Protein AF-A0A1Y1L7X4-F1 (afdb_monomer)

Mean predicted aligned error: 12.86 Å

InterPro domains:
  IPR023231 GSKIP domain superfamily [SSF103107] (29-100)
  IPR027523 CLU domain containing protein [PTHR12601] (20-103)

Radius of gyration: 31.12 Å; Cα contacts (8 Å, |Δi|>4): 116; chains: 1; bounding box: 80×59×63 Å

Sequence (108 aa):
VARQAQKISGAAQDASPLKDYDFQSVPSLNNLVPDFFEPGPKTVKSVALSSWNPPPCHLRQRGHLLYMVVTTNEGEQFQITSHVSGFFVNKSSNAKFDPYPRASPKGY

Foldseek 3Di:
DDDDDDDDDDDPPPPPVCPVPDPPDDDDCPVVDDPDDDPPDQFWPDKAFAPCPPPDPVVVVVFFHGWMWTATPVRDIFIWTQGPVGIATFPDDNVGDGRHHDDDPPDD

Secondary structure (DSSP, 8-state):
----------------TTTT--TTSPPPGGGTS-S--------EEEEEE-TTPSPPHHHHTTTEEEEEEEEETTS-EEEEEEETTEEEEBS--SS----SBPPPP---

Structure (mmCIF, N/CA/C/O backbone):
data_AF-A0A1Y1L7X4-F1
#
_entry.id   AF-A0A1Y1L7X4-F1
#
loop_
_atom_site.group_PDB
_atom_site.id
_atom_site.type_symbol
_atom_site.label_atom_id
_atom_site.label_alt_id
_atom_site.label_comp_id
_atom_site.label_asym_id
_atom_site.label_entity_id
_atom_site.label_seq_id
_atom_site.pdbx_PDB_ins_code
_atom_site.Cartn_x
_atom_site.Cartn_y
_atom_site.Cartn_z
_atom_site.occupancy
_atom_site.B_iso_or_equiv
_atom_site.auth_seq_id
_atom_site.auth_comp_id
_atom_site.auth_asym_id
_atom_site.auth_atom_id
_atom_site.pdbx_PDB_model_num
ATOM 1 N N . VAL A 1 1 ? -64.661 47.844 47.864 1.00 39.97 1 VAL A N 1
ATOM 2 C CA . VAL A 1 1 ? -65.612 46.907 47.218 1.00 39.97 1 VAL A CA 1
ATOM 3 C C . VAL A 1 1 ? -64.911 45.575 47.011 1.00 39.97 1 VAL A C 1
ATOM 5 O O . VAL A 1 1 ? -63.697 45.550 46.875 1.00 39.97 1 VAL A O 1
ATOM 8 N N . ALA A 1 2 ? -65.671 44.496 47.143 1.00 34.69 2 ALA A N 1
ATOM 9 C CA . ALA A 1 2 ? -65.248 43.121 47.346 1.00 34.69 2 ALA A CA 1
ATOM 10 C C . ALA A 1 2 ? -64.650 42.417 46.107 1.00 34.69 2 ALA A C 1
ATOM 12 O O . ALA A 1 2 ? -65.048 42.697 44.986 1.00 34.69 2 ALA A O 1
ATOM 13 N N . ARG A 1 3 ? -63.774 41.440 46.405 1.00 38.25 3 ARG A N 1
ATOM 14 C CA . ARG A 1 3 ? -63.575 40.107 45.790 1.00 38.25 3 ARG A CA 1
ATOM 15 C C . ARG A 1 3 ? -63.571 39.985 44.255 1.00 38.25 3 ARG A C 1
ATOM 17 O O . ARG A 1 3 ? -64.625 40.039 43.641 1.00 38.25 3 ARG A O 1
ATOM 24 N N . GLN A 1 4 ? -62.471 39.446 43.721 1.00 36.38 4 GLN A N 1
ATOM 25 C CA . GLN A 1 4 ? -62.500 38.072 43.198 1.00 36.38 4 GLN A CA 1
ATOM 26 C C . GLN A 1 4 ? -61.112 37.422 43.199 1.00 36.38 4 GLN A C 1
ATOM 28 O O . GLN A 1 4 ? -60.101 38.041 42.889 1.00 36.38 4 GLN A O 1
ATOM 33 N N . ALA A 1 5 ? -61.105 36.161 43.623 1.00 46.94 5 ALA A N 1
ATOM 34 C CA . ALA A 1 5 ? -59.966 35.266 43.657 1.00 46.94 5 ALA A CA 1
ATOM 35 C C . ALA A 1 5 ? -59.844 34.525 42.322 1.00 46.94 5 ALA A C 1
ATOM 37 O O . ALA A 1 5 ? -60.855 34.075 41.785 1.00 46.94 5 ALA A O 1
ATOM 38 N N . GLN A 1 6 ? -58.615 34.278 41.875 1.00 39.91 6 GLN A N 1
ATOM 39 C CA . GLN A 1 6 ? -58.309 33.099 41.069 1.00 39.91 6 GLN A CA 1
ATOM 40 C C . GLN A 1 6 ? -57.168 32.319 41.720 1.00 39.91 6 GLN A C 1
ATOM 42 O O . GLN A 1 6 ? -56.160 32.866 42.161 1.00 39.91 6 GLN A O 1
ATOM 47 N N . LYS A 1 7 ? -57.430 31.020 41.857 1.00 32.81 7 LYS A N 1
ATOM 48 C CA . LYS A 1 7 ? -56.709 30.021 42.636 1.00 32.81 7 LYS A CA 1
ATOM 49 C C . LYS A 1 7 ? -55.932 29.128 41.654 1.00 32.81 7 LYS A C 1
ATOM 51 O O . LYS A 1 7 ? -56.541 28.516 40.790 1.00 32.81 7 LYS A O 1
ATOM 56 N N . ILE A 1 8 ? -54.609 29.141 41.814 1.00 42.94 8 ILE A N 1
ATOM 57 C CA . ILE A 1 8 ? -53.532 28.176 41.492 1.00 42.94 8 ILE A CA 1
ATOM 58 C C . ILE A 1 8 ? -53.868 26.938 40.625 1.00 42.94 8 ILE A C 1
ATOM 60 O O . ILE A 1 8 ? -54.690 26.116 41.021 1.00 42.94 8 ILE A O 1
ATOM 64 N N . SER A 1 9 ? -53.091 26.711 39.554 1.00 34.97 9 SER A N 1
ATOM 65 C CA . SER A 1 9 ? -52.319 25.474 39.235 1.00 34.97 9 SER A CA 1
ATOM 66 C C . SER A 1 9 ? -51.858 25.516 37.761 1.00 34.97 9 SER A C 1
ATOM 68 O O . SER A 1 9 ? -52.535 26.102 36.933 1.00 34.97 9 SER A O 1
ATOM 70 N N . GLY A 1 10 ? -50.715 24.984 37.334 1.00 31.92 10 GLY A N 1
ATOM 71 C CA . GLY A 1 10 ? -49.845 24.006 37.959 1.00 31.92 10 GLY A CA 1
ATOM 72 C C . GLY A 1 10 ? -48.377 24.190 37.575 1.00 31.92 10 GLY A C 1
ATOM 73 O O . GLY A 1 10 ? -48.007 25.078 36.814 1.00 31.92 10 GLY A O 1
ATOM 74 N N . ALA A 1 11 ? -47.574 23.348 38.217 1.00 37.31 11 ALA A N 1
ATOM 75 C CA . ALA A 1 11 ? -46.125 23.331 38.261 1.00 37.31 11 ALA A CA 1
ATOM 76 C C . ALA A 1 11 ? -45.435 23.785 36.967 1.00 37.31 11 ALA A C 1
ATOM 78 O O . ALA A 1 11 ? -45.679 23.224 35.898 1.00 37.31 11 ALA A O 1
ATOM 79 N N . ALA A 1 12 ? -44.481 24.711 37.113 1.00 48.47 12 ALA A N 1
ATOM 80 C CA . ALA A 1 12 ? -43.300 24.721 36.267 1.00 48.47 12 ALA A CA 1
ATOM 81 C C . ALA A 1 12 ? -42.665 23.337 36.428 1.00 48.47 12 ALA A C 1
ATOM 83 O O . ALA A 1 12 ? -41.969 23.058 37.402 1.00 48.47 12 ALA A O 1
ATOM 84 N N . GLN A 1 13 ? -43.053 22.407 35.559 1.00 53.75 13 GLN A N 1
ATOM 85 C CA . GLN A 1 13 ? -42.382 21.134 35.489 1.00 53.75 13 GLN A CA 1
ATOM 86 C C . GLN A 1 13 ? -40.995 21.473 34.973 1.00 53.75 13 GLN A C 1
ATOM 88 O O . GLN A 1 13 ? -40.842 21.784 33.794 1.00 53.75 13 GLN A O 1
ATOM 93 N N . ASP A 1 14 ? -40.012 21.419 35.867 1.00 55.00 14 ASP A N 1
ATOM 94 C CA . ASP A 1 14 ? -38.622 21.183 35.516 1.00 55.00 14 ASP A CA 1
ATOM 95 C C . ASP A 1 14 ? -38.601 19.875 34.715 1.00 55.00 14 ASP A C 1
ATOM 97 O O . ASP A 1 14 ? -38.480 18.762 35.236 1.00 55.00 14 ASP A O 1
ATOM 101 N N . ALA A 1 15 ? -38.893 19.982 33.424 1.00 61.28 15 ALA A N 1
ATOM 102 C CA . ALA A 1 15 ? -38.726 18.913 32.476 1.00 61.28 15 ALA A CA 1
ATOM 103 C C . ALA A 1 15 ? -37.225 18.846 32.265 1.00 61.28 15 ALA A C 1
ATOM 105 O O . ALA A 1 15 ? -36.668 19.530 31.408 1.00 61.28 15 ALA A O 1
ATOM 106 N N . SER A 1 16 ? -36.555 18.075 33.125 1.00 65.19 16 SER A N 1
ATOM 107 C CA . SER A 1 16 ? -35.193 17.678 32.834 1.00 65.19 16 SER A CA 1
ATOM 108 C C . SER A 1 16 ? -35.215 17.106 31.410 1.00 65.19 16 SER A C 1
ATOM 110 O O . SER A 1 16 ? -36.074 16.269 31.112 1.00 65.19 16 SER A O 1
ATOM 112 N N . PRO A 1 17 ? -34.316 17.541 30.512 1.00 69.56 17 PRO A N 1
ATOM 113 C CA . PRO A 1 17 ? -34.282 17.097 29.111 1.00 69.56 17 PRO A CA 1
ATOM 114 C C . PRO A 1 17 ? -34.031 15.583 28.940 1.00 69.56 17 PRO A C 1
ATOM 116 O O . PRO A 1 17 ? -33.858 15.095 27.832 1.00 69.56 17 PRO A O 1
ATOM 119 N N . LEU A 1 18 ? -34.009 14.846 30.051 1.00 72.12 18 LEU A N 1
ATOM 120 C CA . LEU A 1 18 ? -33.773 13.420 30.198 1.00 72.12 18 LEU A CA 1
ATOM 121 C C . LEU A 1 18 ? -35.031 12.644 30.624 1.00 72.12 18 LEU A C 1
ATOM 123 O O . LEU A 1 18 ? -34.933 11.438 30.811 1.00 72.12 18 LEU A O 1
ATOM 127 N N . LYS A 1 19 ? -36.194 13.289 30.813 1.00 76.56 19 LYS A N 1
ATOM 128 C CA . LYS A 1 19 ? -37.419 12.601 31.279 1.00 76.56 19 LYS A CA 1
ATOM 129 C C . LYS A 1 19 ? -37.831 11.417 30.400 1.00 76.56 19 LYS A C 1
ATOM 131 O O . LYS A 1 19 ? -38.332 10.435 30.934 1.00 76.56 19 LYS A O 1
ATOM 136 N N . ASP A 1 20 ? -37.562 11.505 29.102 1.00 78.06 20 ASP A N 1
ATOM 137 C CA . ASP A 1 20 ? -37.904 10.470 28.122 1.00 78.06 20 ASP A CA 1
ATOM 138 C C . ASP A 1 20 ? -36.695 9.585 27.752 1.00 78.06 20 ASP A C 1
ATOM 140 O O . ASP A 1 20 ? -36.781 8.746 26.857 1.00 78.06 20 ASP A O 1
ATOM 144 N N . TYR A 1 21 ? -35.548 9.774 28.419 1.00 76.94 21 TYR A N 1
ATOM 145 C CA . TYR A 1 21 ? -34.320 9.037 28.136 1.00 76.94 21 TYR A CA 1
ATOM 146 C C . TYR A 1 21 ? -34.266 7.740 28.951 1.00 76.94 21 TYR A C 1
ATOM 148 O O . TYR A 1 21 ? -33.927 7.736 30.136 1.00 76.94 21 TYR A O 1
ATOM 156 N N . ASP A 1 22 ? -34.588 6.623 28.304 1.00 86.62 22 ASP A N 1
ATOM 157 C CA . ASP A 1 22 ? -34.468 5.293 28.897 1.00 86.62 22 ASP A CA 1
ATOM 158 C C . ASP A 1 22 ? -33.030 4.761 28.773 1.00 86.62 22 ASP A C 1
ATOM 160 O O . ASP A 1 22 ? -32.572 4.393 27.690 1.00 86.62 22 ASP A O 1
ATOM 164 N N . PHE A 1 23 ? -32.324 4.674 29.904 1.00 83.50 23 PHE A N 1
ATOM 165 C CA . PHE A 1 23 ? -30.956 4.146 29.991 1.00 83.50 23 PHE A CA 1
ATOM 166 C C . PHE A 1 23 ? -30.827 2.659 29.638 1.00 83.50 23 PHE A C 1
ATOM 168 O O . PHE A 1 23 ? -29.709 2.196 29.413 1.00 83.50 23 PHE A O 1
ATOM 175 N N . GLN A 1 24 ? -31.930 1.907 29.628 1.00 88.38 24 GLN A N 1
ATOM 176 C CA . GLN A 1 24 ? -31.944 0.492 29.246 1.00 88.38 24 GLN A CA 1
ATOM 177 C C . GLN A 1 24 ? -32.320 0.288 27.774 1.00 88.38 24 GLN A C 1
ATOM 179 O O . GLN A 1 24 ? -32.220 -0.830 27.265 1.00 88.38 24 GLN A O 1
ATOM 184 N N . SER A 1 25 ? -32.727 1.351 27.076 1.00 85.38 25 SER A N 1
ATOM 185 C CA . SER A 1 25 ? -33.041 1.285 25.654 1.00 85.38 25 SER A CA 1
ATOM 186 C C . SER A 1 25 ? -31.771 1.177 24.808 1.00 85.38 25 SER A C 1
ATOM 188 O O . SER A 1 25 ? -30.711 1.705 25.148 1.00 85.38 25 SER A O 1
ATOM 190 N N . VAL A 1 26 ? -31.871 0.479 23.675 1.00 82.94 26 VAL A N 1
ATOM 191 C CA . VAL A 1 26 ? -30.779 0.431 22.700 1.00 82.94 26 VAL A CA 1
ATOM 192 C C . VAL A 1 26 ? -30.689 1.805 22.024 1.00 82.94 26 VAL A C 1
ATOM 194 O O . VAL A 1 26 ? -31.667 2.228 21.403 1.00 82.94 26 VAL A O 1
ATOM 197 N N . PRO A 1 27 ? -29.549 2.514 22.111 1.00 79.31 27 PRO A N 1
ATOM 198 C CA . PRO A 1 27 ? -29.416 3.831 21.507 1.00 79.31 27 PRO A CA 1
ATOM 199 C C . PRO A 1 27 ? -29.499 3.724 19.982 1.00 79.31 27 PRO A C 1
ATOM 201 O O . PRO A 1 27 ? -28.815 2.909 19.360 1.00 79.31 27 PRO A O 1
ATOM 204 N N . SER A 1 28 ? -30.326 4.570 19.367 1.00 81.12 28 SER A N 1
ATOM 205 C CA . SER A 1 28 ? -30.390 4.662 17.909 1.00 81.12 28 SER A CA 1
ATOM 206 C C . SER A 1 28 ? -29.165 5.401 17.375 1.00 81.12 28 SER A C 1
ATOM 208 O O . SER A 1 28 ? -28.934 6.564 17.707 1.00 81.12 28 SER A O 1
ATOM 210 N N . LEU A 1 29 ? -28.392 4.733 16.519 1.00 82.12 29 LEU A N 1
ATOM 211 C CA . LEU A 1 29 ? -27.235 5.330 15.848 1.00 82.12 29 LEU A CA 1
ATOM 212 C C . LEU A 1 29 ? -27.620 6.150 14.608 1.00 82.12 29 LEU A C 1
ATOM 214 O O . LEU A 1 29 ? -26.759 6.821 14.047 1.00 82.12 29 LEU A O 1
ATOM 218 N N . ASN A 1 30 ? -28.894 6.146 14.203 1.00 81.94 30 ASN A N 1
ATOM 219 C CA . ASN A 1 30 ? -29.355 6.820 12.982 1.00 81.94 30 ASN A CA 1
ATOM 220 C C . ASN A 1 30 ? -29.109 8.337 13.019 1.00 81.94 30 ASN A C 1
ATOM 222 O O . ASN A 1 30 ? -28.836 8.944 11.997 1.00 81.94 30 ASN A O 1
ATOM 226 N N . ASN A 1 31 ? -29.139 8.953 14.205 1.00 79.19 31 ASN A N 1
ATOM 227 C CA . ASN A 1 31 ? -28.835 10.382 14.353 1.00 79.19 31 ASN A CA 1
ATOM 228 C C . ASN A 1 31 ? -27.325 10.682 14.388 1.00 79.19 31 ASN A C 1
ATOM 230 O O . ASN A 1 31 ? -26.930 11.845 14.338 1.00 79.19 31 ASN A O 1
ATOM 234 N N . LEU A 1 32 ? -26.482 9.657 14.542 1.00 84.25 32 LEU A N 1
ATOM 235 C CA . LEU A 1 32 ? -25.026 9.789 14.662 1.00 84.25 32 LEU A CA 1
ATOM 236 C C . LEU A 1 32 ? -24.299 9.488 13.350 1.00 84.25 32 LEU A C 1
ATOM 238 O O . LEU A 1 32 ? -23.145 9.884 13.192 1.00 84.25 32 LEU A O 1
ATOM 242 N N . VAL A 1 33 ? -24.948 8.780 12.426 1.00 82.94 33 VAL A N 1
ATOM 243 C CA . VAL A 1 33 ? -24.360 8.359 11.154 1.00 82.94 33 VAL A CA 1
ATOM 244 C C . VAL A 1 33 ? -25.219 8.904 10.013 1.00 82.94 33 VAL A C 1
ATOM 246 O O . VAL A 1 33 ? -26.434 8.758 10.069 1.00 82.94 33 VAL A O 1
ATOM 249 N N . PRO A 1 34 ? -24.629 9.522 8.975 1.00 81.44 34 PRO A N 1
ATOM 250 C CA . PRO A 1 34 ? -25.381 9.934 7.795 1.00 81.44 34 PRO A CA 1
ATOM 251 C C . PRO A 1 34 ? -26.110 8.745 7.154 1.00 81.44 34 PRO A C 1
ATOM 253 O O . PRO A 1 34 ? -25.502 7.693 6.957 1.00 81.44 34 PRO A O 1
ATOM 256 N N . ASP A 1 35 ? -27.372 8.937 6.761 1.00 77.38 35 ASP A N 1
ATOM 257 C CA . ASP A 1 35 ? -28.188 7.904 6.095 1.00 77.38 35 ASP A CA 1
ATOM 258 C C . ASP A 1 35 ? -27.590 7.435 4.762 1.00 77.38 35 ASP A C 1
ATOM 260 O O . ASP A 1 35 ? -27.859 6.329 4.290 1.00 77.38 35 ASP A O 1
ATOM 264 N N . PHE A 1 36 ? -26.790 8.294 4.128 1.00 76.06 36 PHE A N 1
ATOM 265 C CA . PHE A 1 36 ? -26.267 8.052 2.799 1.00 76.06 36 PHE A CA 1
ATOM 266 C C . PHE A 1 36 ? -24.848 8.583 2.650 1.00 76.06 36 PHE A C 1
ATOM 268 O O . PHE A 1 36 ? -24.551 9.744 2.934 1.00 76.06 36 PHE A O 1
ATOM 275 N N . PHE A 1 37 ? -23.978 7.712 2.158 1.00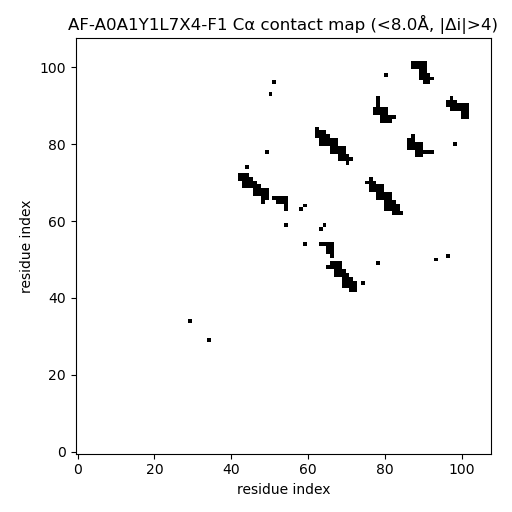 76.00 37 PHE A N 1
ATOM 276 C CA . PHE A 1 37 ? -22.648 8.065 1.702 1.00 76.00 37 PHE A CA 1
ATOM 277 C C . PHE A 1 37 ? -22.645 7.842 0.195 1.00 76.00 37 PHE A C 1
ATOM 279 O O . PHE A 1 37 ? -22.715 6.693 -0.251 1.00 76.00 37 PHE A O 1
ATOM 286 N N . GLU A 1 38 ? -22.611 8.919 -0.596 1.00 82.12 38 GLU A N 1
ATOM 287 C CA . GLU A 1 38 ? -22.418 8.764 -2.036 1.00 82.12 38 GLU A CA 1
ATOM 288 C C . GLU A 1 38 ? -21.104 8.008 -2.258 1.00 82.12 38 GLU A C 1
ATOM 290 O O . GLU A 1 38 ? -20.059 8.432 -1.746 1.00 82.12 38 GLU A O 1
ATOM 295 N N . PRO A 1 39 ? -21.127 6.859 -2.959 1.00 81.75 39 PRO A N 1
ATOM 296 C CA . PRO A 1 39 ? -19.906 6.126 -3.211 1.00 81.75 39 PRO A CA 1
ATOM 297 C C . PRO A 1 39 ? -18.991 7.025 -4.038 1.00 81.75 39 PRO A C 1
ATOM 299 O O . PRO A 1 39 ? -19.309 7.382 -5.172 1.00 81.75 39 PRO A O 1
ATOM 302 N N . GLY A 1 40 ? -17.856 7.399 -3.447 1.00 83.00 40 GLY A N 1
ATOM 303 C CA . GLY A 1 40 ? -16.849 8.202 -4.126 1.00 83.00 40 GLY A CA 1
ATOM 304 C C . GLY A 1 40 ? -16.378 7.542 -5.430 1.00 83.00 40 GLY A C 1
ATOM 305 O O . GLY A 1 40 ? -16.588 6.339 -5.642 1.00 83.00 40 GLY A O 1
ATOM 306 N N . PRO A 1 41 ? -15.716 8.305 -6.316 1.00 88.38 41 PRO A N 1
ATOM 307 C CA . PRO A 1 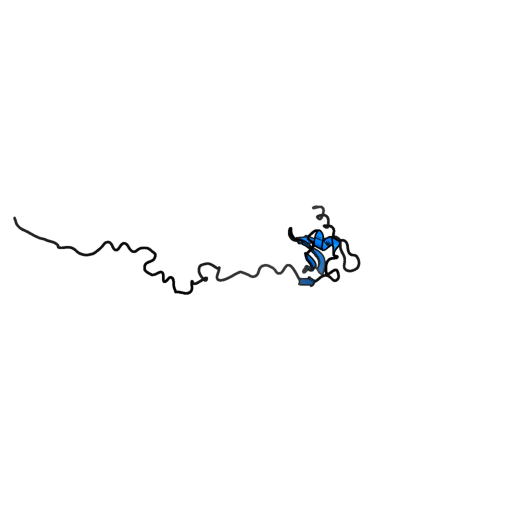41 ? -15.211 7.766 -7.569 1.00 88.38 41 PRO A CA 1
ATOM 308 C C . PRO A 1 41 ? -14.316 6.555 -7.290 1.00 88.38 41 PRO A C 1
ATOM 310 O O . PRO A 1 41 ? -13.392 6.617 -6.477 1.00 88.38 41 PRO A O 1
ATOM 313 N N . LYS A 1 42 ? -14.582 5.433 -7.967 1.00 88.75 42 LYS A N 1
ATOM 314 C CA . LYS A 1 42 ? -13.692 4.270 -7.906 1.00 88.75 42 LYS A CA 1
ATOM 315 C C . LYS A 1 42 ? -12.390 4.660 -8.587 1.00 88.75 42 LYS A C 1
ATOM 317 O O . LYS A 1 42 ? -12.397 4.845 -9.795 1.00 88.75 42 LYS A O 1
ATOM 322 N N . THR A 1 43 ? -11.301 4.793 -7.837 1.00 92.12 43 THR A N 1
ATOM 323 C CA . THR A 1 43 ? -9.968 5.181 -8.349 1.00 92.12 43 THR A CA 1
ATOM 324 C C . THR A 1 43 ? -9.025 3.992 -8.538 1.00 92.12 43 THR A C 1
ATOM 326 O O . THR A 1 43 ? -7.956 4.113 -9.133 1.00 92.12 43 THR A O 1
ATOM 329 N N . VAL A 1 44 ? -9.418 2.828 -8.025 1.00 95.31 44 VAL A N 1
ATOM 330 C CA . VAL A 1 44 ? -8.602 1.620 -7.991 1.00 95.31 44 VAL A CA 1
ATOM 331 C C . VAL A 1 44 ? -9.385 0.470 -8.604 1.00 95.31 44 VAL A C 1
ATOM 333 O O . VAL A 1 44 ? -10.540 0.225 -8.251 1.00 95.31 44 VAL A O 1
ATOM 336 N N . LYS A 1 45 ? -8.719 -0.267 -9.489 1.00 96.31 45 LYS A N 1
ATOM 337 C CA . LYS A 1 45 ? -9.250 -1.459 -10.143 1.00 96.31 45 LYS A CA 1
ATOM 338 C C . LYS A 1 45 ? -9.122 -2.695 -9.260 1.00 96.31 45 LYS A C 1
ATOM 340 O O . LYS A 1 45 ? -10.038 -3.513 -9.221 1.00 96.31 45 LYS A O 1
ATOM 345 N N . SER A 1 46 ? -7.994 -2.860 -8.570 1.00 96.88 46 SER A N 1
ATOM 346 C CA . SER A 1 46 ? -7.778 -3.995 -7.669 1.00 96.88 46 SER A CA 1
ATOM 347 C C . SER A 1 46 ? -6.767 -3.704 -6.566 1.00 96.88 46 SER A C 1
ATOM 349 O O . SER A 1 46 ? -5.858 -2.884 -6.715 1.00 96.88 46 SER A O 1
ATOM 351 N N . VAL A 1 47 ? -6.926 -4.430 -5.462 1.00 96.94 47 VAL A N 1
ATOM 352 C CA . VAL A 1 47 ? -6.008 -4.452 -4.325 1.00 96.94 47 VAL A CA 1
ATOM 353 C C . VAL A 1 47 ? -5.745 -5.911 -3.969 1.00 96.94 47 VAL A C 1
ATOM 355 O O . VAL A 1 47 ? -6.689 -6.674 -3.771 1.00 96.94 47 VAL A O 1
ATOM 358 N N . ALA A 1 48 ? -4.478 -6.307 -3.902 1.00 97.31 48 ALA A N 1
ATOM 359 C CA . ALA A 1 48 ? -4.068 -7.673 -3.586 1.00 97.31 48 ALA A CA 1
ATOM 360 C C . ALA A 1 48 ? -2.818 -7.694 -2.697 1.00 97.31 48 ALA A C 1
ATOM 362 O O . ALA A 1 48 ? -2.092 -6.703 -2.591 1.00 97.31 48 ALA A O 1
ATOM 363 N N . LEU A 1 49 ? -2.540 -8.842 -2.075 1.00 97.12 49 LEU A N 1
ATOM 364 C CA . LEU A 1 49 ? -1.258 -9.066 -1.410 1.00 97.12 49 LEU A CA 1
ATOM 365 C C . LEU A 1 49 ? -0.146 -9.210 -2.449 1.00 97.12 49 LEU A C 1
ATOM 367 O O . LEU A 1 49 ? -0.297 -9.906 -3.452 1.00 97.12 49 LEU A O 1
ATOM 371 N N . SER A 1 50 ? 0.987 -8.564 -2.186 1.00 96.19 50 SER A N 1
ATOM 372 C CA . SER A 1 50 ? 2.182 -8.725 -3.013 1.00 96.19 50 SER A CA 1
ATOM 373 C C . SER A 1 50 ? 2.795 -10.114 -2.842 1.00 96.19 50 SER A C 1
ATOM 375 O O . SER A 1 50 ? 2.759 -10.678 -1.745 1.00 96.19 50 SER A O 1
ATOM 377 N N . SER A 1 51 ? 3.430 -10.628 -3.898 1.00 95.94 51 SER A N 1
ATOM 378 C CA . SER A 1 51 ? 4.218 -11.871 -3.871 1.00 95.94 51 SER A CA 1
ATOM 379 C C . SER A 1 51 ? 5.415 -11.804 -2.917 1.00 95.94 51 SER A C 1
ATOM 381 O O . SER A 1 51 ? 5.973 -12.834 -2.557 1.00 95.94 51 SER A O 1
ATOM 383 N N . TRP A 1 52 ? 5.789 -10.599 -2.476 1.00 95.88 52 TRP A N 1
ATOM 384 C CA . TRP A 1 52 ? 6.847 -10.364 -1.494 1.00 95.88 52 TRP A CA 1
ATOM 385 C C . TRP A 1 52 ? 6.407 -10.562 -0.034 1.00 95.88 52 TRP A C 1
ATOM 387 O O . TRP A 1 52 ? 7.2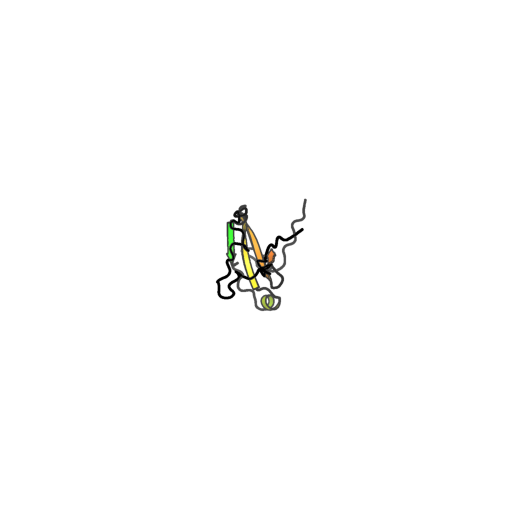10 -10.353 0.874 1.00 95.88 52 TRP A O 1
ATOM 397 N N . ASN A 1 53 ? 5.147 -10.933 0.224 1.00 95.06 53 ASN A N 1
ATOM 398 C CA . ASN A 1 53 ? 4.717 -11.337 1.564 1.00 95.06 53 ASN A CA 1
ATOM 399 C C . ASN A 1 53 ? 5.084 -12.797 1.858 1.00 95.06 53 ASN A C 1
ATOM 401 O O . ASN A 1 53 ? 4.943 -13.640 0.974 1.00 95.06 53 ASN A O 1
ATOM 405 N N . PRO A 1 54 ? 5.442 -13.130 3.113 1.00 95.75 54 PRO A N 1
ATOM 406 C CA . PRO A 1 54 ? 5.483 -12.252 4.288 1.00 95.75 54 PRO A CA 1
ATOM 407 C C . PRO A 1 54 ? 6.773 -11.411 4.370 1.00 95.75 54 PRO A C 1
ATOM 409 O O . PRO A 1 54 ? 7.805 -11.823 3.838 1.00 95.75 54 PRO A O 1
A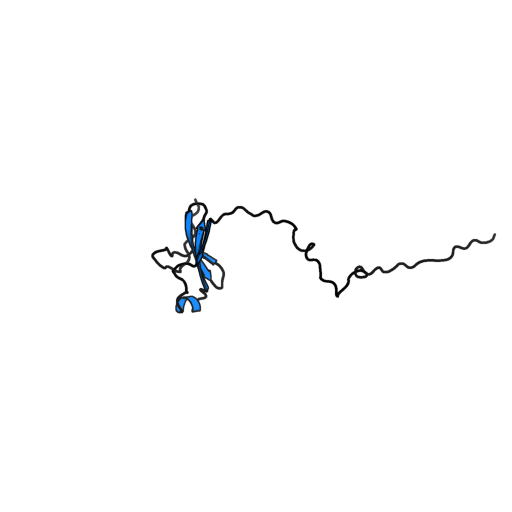TOM 412 N N . PRO A 1 55 ? 6.773 -10.267 5.086 1.00 96.19 55 PRO A N 1
ATOM 413 C CA . PRO A 1 55 ? 7.987 -9.477 5.240 1.00 96.19 55 PRO A CA 1
ATOM 414 C C . PRO A 1 55 ? 9.131 -10.265 5.911 1.00 96.19 55 PRO A C 1
ATOM 416 O O . PRO A 1 55 ? 8.908 -10.921 6.938 1.00 96.19 55 PRO A O 1
ATOM 419 N N . PRO A 1 56 ? 10.370 -10.183 5.382 1.00 95.62 56 PRO A N 1
ATOM 420 C CA . PRO A 1 56 ? 11.546 -10.790 5.996 1.00 95.62 56 PRO A CA 1
ATOM 421 C C . PRO A 1 56 ? 11.747 -10.345 7.448 1.00 95.62 56 PRO A C 1
ATOM 423 O O . PRO A 1 56 ? 11.445 -9.207 7.809 1.00 95.62 56 PRO A O 1
ATOM 426 N N . CYS A 1 57 ? 12.324 -11.216 8.284 1.00 97.25 57 CYS A N 1
ATOM 427 C CA . CYS A 1 57 ? 12.448 -10.977 9.729 1.00 97.25 57 CYS A CA 1
ATOM 428 C C . CYS A 1 57 ? 13.077 -9.615 10.081 1.00 97.25 57 CYS A C 1
ATOM 430 O O . CYS A 1 57 ? 12.526 -8.874 10.893 1.00 97.25 57 CYS A O 1
ATOM 432 N N . HIS A 1 58 ? 14.168 -9.249 9.403 1.00 97.19 58 HIS A N 1
ATOM 433 C CA . HIS A 1 58 ? 14.867 -7.983 9.625 1.00 97.19 58 HIS A CA 1
ATOM 434 C C . HIS A 1 58 ? 14.030 -6.742 9.258 1.00 97.19 58 HIS A C 1
ATOM 436 O O . HIS A 1 58 ? 14.238 -5.678 9.834 1.00 97.19 58 HIS A O 1
ATOM 442 N N . LEU A 1 59 ? 13.075 -6.856 8.326 1.00 97.31 59 LEU A N 1
ATOM 443 C CA . LEU A 1 59 ? 12.151 -5.768 7.983 1.00 97.31 59 LEU A CA 1
ATOM 444 C C . LEU A 1 59 ? 10.947 -5.726 8.924 1.00 97.31 59 LEU A C 1
ATOM 446 O O . LEU A 1 59 ? 10.500 -4.637 9.272 1.00 97.31 59 LEU A O 1
ATOM 450 N N . ARG A 1 60 ? 10.471 -6.876 9.419 1.00 97.31 60 ARG A N 1
ATOM 451 C CA . ARG A 1 60 ? 9.440 -6.913 10.476 1.00 97.31 60 ARG A CA 1
ATOM 452 C C . ARG A 1 60 ? 9.906 -6.201 11.741 1.00 97.31 60 ARG A C 1
ATOM 454 O O . ARG A 1 60 ? 9.168 -5.391 12.284 1.00 97.31 60 ARG A O 1
ATOM 461 N N . GLN A 1 61 ? 11.155 -6.431 12.156 1.00 97.31 61 GLN A N 1
ATOM 462 C CA . GLN A 1 61 ? 11.768 -5.731 13.296 1.00 97.31 61 GLN A CA 1
ATOM 463 C C . GLN A 1 61 ? 11.865 -4.215 13.085 1.00 97.31 61 GLN A C 1
ATOM 465 O O . GLN A 1 61 ? 11.859 -3.459 14.049 1.00 97.31 61 GLN A O 1
ATOM 470 N N . ARG A 1 62 ? 11.931 -3.767 11.827 1.00 96.12 62 ARG A N 1
ATOM 471 C CA . ARG A 1 62 ? 11.911 -2.346 11.465 1.00 96.12 62 ARG A CA 1
ATOM 472 C C . ARG A 1 62 ? 10.504 -1.767 11.346 1.00 96.12 62 ARG A C 1
ATOM 474 O O . ARG A 1 62 ? 10.403 -0.572 11.130 1.00 96.12 62 ARG A O 1
ATOM 481 N N . GLY A 1 63 ? 9.454 -2.578 11.500 1.00 97.38 63 GLY A N 1
ATOM 482 C CA . GLY A 1 63 ? 8.061 -2.133 11.478 1.00 97.38 63 GLY A CA 1
ATOM 483 C C . GLY A 1 63 ? 7.298 -2.433 10.186 1.00 97.38 63 GLY A C 1
ATOM 484 O O . GLY A 1 63 ? 6.187 -1.939 10.017 1.00 97.38 63 GLY A O 1
ATOM 485 N N . HIS A 1 64 ? 7.847 -3.226 9.261 1.00 98.06 64 HIS A N 1
ATOM 486 C CA . HIS A 1 64 ? 7.097 -3.672 8.082 1.00 98.06 64 HIS A CA 1
ATOM 487 C C . HIS A 1 64 ? 6.053 -4.726 8.475 1.00 98.06 64 HIS A C 1
ATOM 489 O O . HIS A 1 64 ? 6.400 -5.750 9.068 1.00 98.06 64 HIS A O 1
ATOM 495 N N . LEU A 1 65 ? 4.793 -4.493 8.106 1.00 97.81 65 LEU A N 1
ATOM 496 C CA . LEU A 1 65 ? 3.652 -5.338 8.475 1.00 97.81 65 LEU A CA 1
ATOM 497 C C . LEU A 1 65 ? 3.229 -6.260 7.328 1.00 97.81 65 LEU A C 1
ATOM 499 O O . LEU A 1 65 ? 3.109 -7.468 7.517 1.00 97.81 65 LEU A O 1
ATOM 503 N N . LEU A 1 66 ? 3.037 -5.694 6.135 1.00 97.25 66 LEU A N 1
ATOM 504 C CA . LEU A 1 66 ? 2.634 -6.409 4.921 1.00 97.25 66 LEU A CA 1
ATOM 505 C C . LEU A 1 66 ? 2.996 -5.604 3.664 1.00 97.25 66 LEU A C 1
ATOM 507 O O . LEU A 1 66 ? 3.269 -4.402 3.735 1.00 97.25 66 LEU A O 1
ATOM 511 N N . TYR A 1 67 ? 2.961 -6.257 2.506 1.00 98.00 67 TYR A N 1
ATOM 512 C CA . TYR A 1 67 ? 3.121 -5.633 1.192 1.00 98.00 67 TYR A CA 1
ATOM 513 C C . TYR A 1 67 ? 1.853 -5.794 0.346 1.00 98.00 67 TYR A C 1
ATOM 515 O O . TYR A 1 67 ? 1.210 -6.841 0.349 1.00 98.00 67 TYR A O 1
ATOM 523 N N . MET A 1 68 ? 1.479 -4.781 -0.418 1.00 97.62 68 MET A N 1
ATOM 524 C CA . MET A 1 68 ? 0.277 -4.809 -1.255 1.00 97.62 68 MET A CA 1
ATOM 525 C C . MET A 1 68 ? 0.617 -4.408 -2.678 1.00 97.62 68 MET A C 1
ATOM 527 O O . MET A 1 68 ? 1.539 -3.627 -2.903 1.00 97.62 68 MET A O 1
ATOM 531 N N . VAL A 1 69 ? -0.154 -4.923 -3.626 1.00 97.50 69 VAL A N 1
ATOM 532 C CA . VAL A 1 69 ? -0.176 -4.441 -5.005 1.00 97.50 69 VAL A CA 1
ATOM 533 C C . VAL A 1 69 ? -1.519 -3.783 -5.237 1.00 97.50 69 VAL A C 1
ATOM 535 O O . VAL A 1 69 ? -2.567 -4.401 -5.039 1.00 97.50 69 VAL A O 1
ATOM 538 N N . VAL A 1 70 ? -1.474 -2.524 -5.649 1.00 97.38 70 VAL A N 1
ATOM 539 C CA . VAL A 1 70 ? -2.650 -1.747 -6.031 1.00 97.38 70 VAL A CA 1
ATOM 540 C C . VAL A 1 70 ? -2.569 -1.478 -7.522 1.00 97.38 70 VAL A C 1
ATOM 542 O O . VAL A 1 70 ? -1.550 -0.981 -7.997 1.00 97.38 70 VAL A O 1
ATOM 545 N N . THR A 1 71 ? -3.633 -1.814 -8.248 1.00 97.12 71 THR A N 1
ATOM 546 C CA . THR A 1 71 ? -3.768 -1.497 -9.674 1.00 97.12 71 THR A CA 1
ATOM 547 C C . THR A 1 71 ? -4.785 -0.381 -9.833 1.00 97.12 71 THR A C 1
ATOM 549 O O . THR A 1 71 ? -5.939 -0.552 -9.431 1.00 97.12 71 THR A O 1
ATOM 552 N N . THR A 1 72 ? -4.388 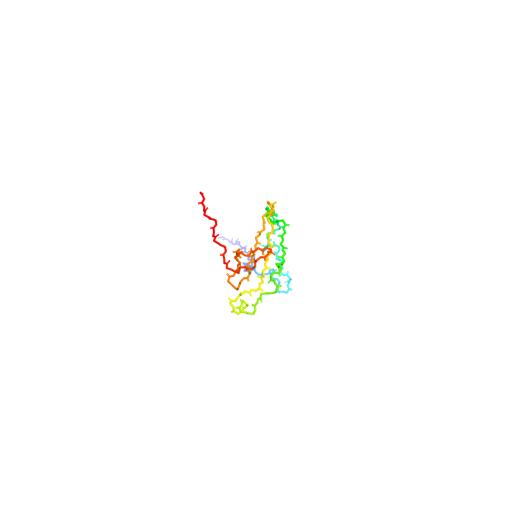0.749 -10.407 1.00 96.06 72 THR A N 1
ATOM 553 C CA . THR A 1 72 ? -5.302 1.866 -10.678 1.00 96.06 72 THR A CA 1
ATOM 554 C C . THR A 1 72 ? -6.172 1.585 -11.904 1.00 96.06 72 THR A C 1
ATOM 556 O O . THR A 1 72 ? -6.019 0.564 -12.586 1.00 96.06 72 THR A O 1
ATOM 559 N N . ASN A 1 73 ? -7.128 2.467 -12.189 1.00 95.94 73 ASN A N 1
ATOM 560 C CA . ASN A 1 73 ? -8.005 2.311 -13.351 1.00 95.94 73 ASN A CA 1
ATOM 561 C C . ASN A 1 73 ? -7.257 2.424 -14.685 1.00 95.94 73 ASN A C 1
ATOM 563 O O . ASN A 1 73 ? -7.653 1.791 -15.661 1.00 95.94 73 ASN A O 1
ATOM 567 N N . GLU A 1 74 ? -6.156 3.172 -14.706 1.00 94.94 74 GLU A N 1
ATOM 568 C CA . GLU A 1 74 ? -5.261 3.369 -15.850 1.00 94.94 74 GLU A CA 1
ATOM 569 C C . GLU A 1 74 ? -4.394 2.127 -16.127 1.00 94.94 74 GLU A C 1
ATOM 571 O O . GLU A 1 74 ? -3.687 2.065 -17.129 1.00 94.94 74 GLU A O 1
ATOM 576 N N . GLY A 1 75 ? -4.455 1.115 -15.252 1.00 93.75 75 GLY A N 1
ATOM 577 C CA . GLY A 1 75 ? -3.669 -0.114 -15.356 1.00 93.75 75 GLY A CA 1
ATOM 578 C C . GLY A 1 75 ? -2.276 -0.018 -14.734 1.00 93.75 75 GLY A C 1
ATOM 579 O O . GLY A 1 75 ? -1.516 -0.987 -14.804 1.00 93.75 75 GLY A O 1
ATOM 580 N N . GLU A 1 76 ? -1.939 1.104 -14.095 1.00 94.00 76 GLU A N 1
ATOM 581 C CA . GLU A 1 76 ? -0.676 1.259 -13.380 1.00 94.00 76 GLU A CA 1
ATOM 582 C C . GLU A 1 76 ? -0.674 0.434 -12.088 1.00 94.00 76 GLU A C 1
ATOM 584 O O . GLU A 1 76 ? -1.655 0.404 -11.343 1.00 94.00 76 GLU A O 1
ATOM 589 N N . GLN A 1 77 ? 0.444 -0.244 -11.818 1.00 95.69 77 GLN A N 1
ATOM 590 C CA . GLN A 1 77 ? 0.629 -1.062 -10.619 1.00 95.69 77 GLN A CA 1
ATOM 591 C C . GLN A 1 77 ? 1.618 -0.417 -9.652 1.00 95.69 77 GLN A C 1
ATOM 593 O O . GLN A 1 77 ? 2.767 -0.123 -10.000 1.00 95.69 77 GLN A O 1
ATOM 598 N N . PHE A 1 78 ? 1.192 -0.287 -8.401 1.00 96.38 78 PHE A N 1
ATOM 599 C CA . PHE A 1 78 ? 1.984 0.260 -7.309 1.00 96.38 78 PHE A CA 1
ATOM 600 C C . PHE A 1 78 ? 2.205 -0.794 -6.232 1.00 96.38 78 PHE A C 1
ATOM 602 O O . PHE A 1 78 ? 1.264 -1.412 -5.736 1.00 96.38 78 PHE A O 1
ATOM 609 N N . GLN A 1 79 ? 3.468 -0.971 -5.855 1.00 97.50 79 GLN A N 1
ATOM 610 C CA . GLN A 1 79 ? 3.863 -1.795 -4.720 1.00 97.50 79 GLN A CA 1
ATOM 611 C C . GLN A 1 79 ? 3.844 -0.919 -3.465 1.00 97.50 79 GLN A C 1
ATOM 613 O O . GLN A 1 79 ? 4.550 0.088 -3.393 1.00 97.50 79 GLN A O 1
ATOM 618 N N . ILE A 1 80 ? 3.015 -1.274 -2.490 1.00 97.81 80 ILE A N 1
ATOM 619 C CA . ILE A 1 80 ? 2.807 -0.514 -1.257 1.00 97.81 80 ILE A CA 1
ATOM 620 C C . ILE A 1 80 ? 3.366 -1.304 -0.081 1.00 97.81 80 ILE A C 1
ATOM 622 O O . ILE A 1 80 ? 3.083 -2.489 0.085 1.00 97.81 80 ILE A O 1
ATOM 626 N N . THR A 1 81 ? 4.136 -0.630 0.762 1.00 98.12 81 THR A N 1
ATOM 627 C CA . THR A 1 81 ? 4.521 -1.129 2.079 1.00 98.12 81 THR A CA 1
ATOM 628 C C . THR A 1 81 ? 3.519 -0.633 3.110 1.00 98.12 81 THR A C 1
ATOM 630 O O . THR A 1 81 ? 3.324 0.574 3.247 1.00 98.12 81 THR A O 1
ATOM 633 N N . SER A 1 82 ? 2.932 -1.555 3.868 1.00 98.00 82 SER A N 1
ATOM 634 C CA . SER A 1 82 ? 2.284 -1.243 5.137 1.00 98.00 82 SER A CA 1
ATOM 635 C C . SER A 1 82 ? 3.327 -1.297 6.245 1.00 98.00 82 SER A C 1
ATOM 637 O O . SER A 1 82 ? 4.015 -2.305 6.437 1.00 98.00 82 SER A O 1
ATOM 639 N N . HIS A 1 83 ? 3.466 -0.188 6.945 1.00 97.94 83 HIS A N 1
ATOM 640 C CA . HIS A 1 83 ? 4.427 0.030 8.004 1.00 97.94 83 HIS A CA 1
ATOM 641 C C . HIS A 1 83 ? 3.687 0.459 9.272 1.00 97.94 83 HIS A C 1
ATOM 643 O O . HIS A 1 83 ? 2.596 1.021 9.208 1.00 97.94 83 HIS A O 1
ATOM 649 N N . VAL A 1 84 ? 4.295 0.264 10.439 1.00 98.12 84 VAL A N 1
ATOM 650 C CA . VAL A 1 84 ? 3.736 0.744 11.719 1.00 98.12 84 VAL A CA 1
ATOM 651 C C . VAL A 1 84 ? 3.464 2.255 11.742 1.00 98.12 84 VAL A C 1
ATOM 653 O O . VAL A 1 84 ? 2.643 2.714 12.525 1.00 98.12 84 VAL A O 1
ATOM 656 N N . SER A 1 85 ? 4.122 3.030 10.874 1.00 96.38 85 SER A N 1
ATOM 657 C CA . SER A 1 85 ? 3.916 4.479 10.730 1.00 96.38 85 SER A CA 1
ATOM 658 C C . SER A 1 85 ? 2.949 4.873 9.603 1.00 96.38 85 SER A C 1
ATOM 660 O O . SER A 1 85 ? 2.843 6.058 9.298 1.00 96.38 85 SER A O 1
ATOM 662 N N . GLY A 1 86 ? 2.300 3.915 8.933 1.00 96.88 86 GLY A N 1
ATOM 663 C CA . GLY A 1 86 ? 1.374 4.161 7.823 1.00 96.88 86 GLY A CA 1
ATOM 664 C C . GLY A 1 86 ? 1.734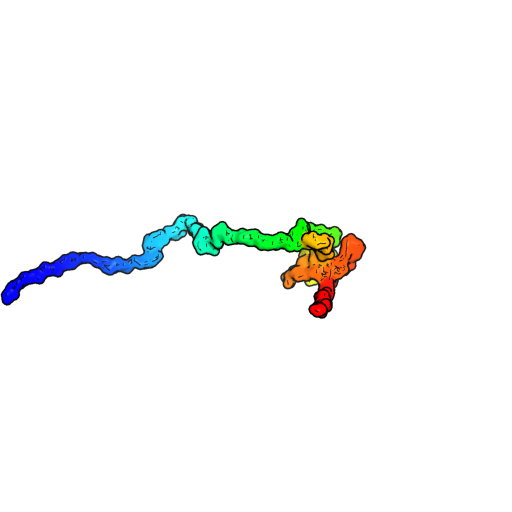 3.400 6.546 1.00 96.88 86 GLY A C 1
ATOM 665 O O . GLY A 1 86 ? 2.332 2.329 6.586 1.00 96.88 86 GLY A O 1
ATOM 666 N N . PHE A 1 87 ? 1.364 3.950 5.391 1.00 97.38 87 PHE A N 1
ATOM 667 C CA . PHE A 1 87 ? 1.545 3.305 4.088 1.00 97.38 87 PHE A CA 1
ATOM 668 C C . PHE A 1 87 ? 2.384 4.174 3.159 1.00 97.38 87 PHE A C 1
ATOM 670 O O . PHE A 1 87 ? 2.246 5.396 3.152 1.00 97.38 87 PHE A O 1
ATOM 677 N N . PHE A 1 88 ? 3.227 3.548 2.342 1.00 96.94 88 PHE A N 1
ATOM 678 C CA . PHE A 1 88 ? 3.973 4.252 1.301 1.00 96.94 88 PHE A CA 1
ATOM 679 C C . PHE A 1 88 ? 4.208 3.369 0.077 1.00 96.94 88 PHE A C 1
ATOM 681 O O . PHE A 1 88 ? 4.346 2.149 0.186 1.00 96.94 88 PHE A O 1
ATOM 688 N N . VAL A 1 89 ? 4.295 3.994 -1.097 1.00 96.88 89 VAL A N 1
ATOM 689 C CA . VAL A 1 89 ? 4.700 3.314 -2.332 1.00 96.88 89 VAL A CA 1
ATOM 690 C C . VAL A 1 89 ? 6.198 3.041 -2.267 1.00 96.88 89 VAL A C 1
ATOM 692 O O . VAL A 1 89 ? 6.993 3.957 -2.056 1.00 96.88 89 VAL A O 1
ATOM 695 N N . ASN A 1 90 ? 6.599 1.790 -2.455 1.00 96.44 90 ASN A N 1
ATOM 696 C CA . ASN A 1 90 ? 7.998 1.387 -2.475 1.00 96.44 90 ASN A CA 1
ATOM 697 C C . ASN A 1 90 ? 8.534 1.257 -3.918 1.00 96.44 90 ASN A C 1
ATOM 699 O O . ASN A 1 90 ? 7.832 1.476 -4.916 1.00 96.44 90 ASN A O 1
ATOM 703 N N . LYS A 1 91 ? 9.825 0.954 -4.040 1.00 96.69 91 LYS A N 1
ATOM 704 C CA . LYS A 1 91 ? 10.523 0.789 -5.325 1.00 96.69 91 LYS A CA 1
ATOM 705 C C . LYS A 1 91 ? 10.461 -0.637 -5.876 1.00 96.69 91 LYS A C 1
ATOM 707 O O . LYS A 1 91 ? 11.072 -0.909 -6.908 1.00 96.69 91 LYS A O 1
ATOM 712 N N . SER A 1 92 ? 9.739 -1.541 -5.218 1.00 96.25 92 SER A N 1
ATOM 713 C CA . SER A 1 92 ? 9.591 -2.914 -5.689 1.00 96.25 92 SER A CA 1
ATOM 714 C C . SER A 1 92 ? 8.840 -2.959 -7.020 1.00 96.25 92 SER A C 1
ATOM 716 O O . SER A 1 92 ? 8.061 -2.067 -7.371 1.00 96.25 92 SER A O 1
ATOM 718 N N . SER A 1 93 ? 9.052 -4.047 -7.745 1.00 94.62 93 SER A N 1
ATOM 719 C CA . SER A 1 93 ? 8.281 -4.468 -8.909 1.00 94.62 93 SER A CA 1
ATOM 720 C C . SER A 1 93 ? 7.800 -5.906 -8.710 1.00 94.62 93 SER A C 1
ATOM 722 O O . SER A 1 93 ? 8.104 -6.542 -7.700 1.00 94.62 93 SER A O 1
ATOM 724 N N . ASN A 1 94 ? 7.083 -6.452 -9.692 1.00 92.44 94 ASN A N 1
ATOM 725 C CA . ASN A 1 94 ? 6.663 -7.856 -9.656 1.00 92.44 94 ASN A CA 1
ATOM 726 C C . ASN A 1 94 ? 7.848 -8.839 -9.764 1.00 92.44 94 ASN A C 1
ATOM 728 O O . ASN A 1 94 ? 7.691 -10.008 -9.434 1.00 92.44 94 ASN A O 1
ATOM 732 N N . ALA A 1 95 ? 9.025 -8.370 -10.200 1.00 95.19 95 ALA A N 1
ATOM 733 C CA . ALA A 1 95 ? 10.219 -9.195 -10.400 1.00 95.19 95 ALA A CA 1
ATOM 734 C C . ALA A 1 95 ? 11.357 -8.892 -9.413 1.00 95.19 95 ALA A C 1
A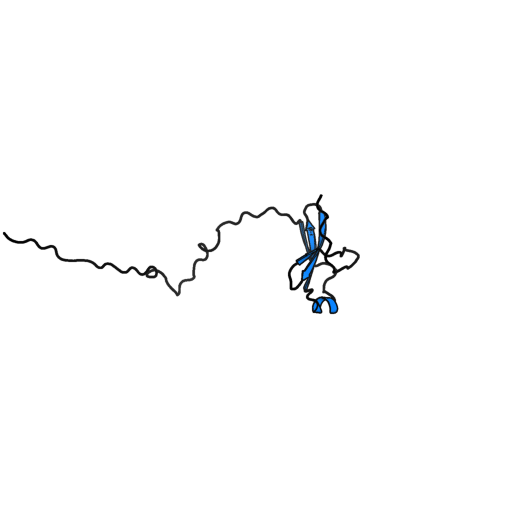TOM 736 O O . ALA A 1 95 ? 12.191 -9.755 -9.153 1.00 95.19 95 ALA A O 1
ATOM 737 N N . LYS A 1 96 ? 11.414 -7.673 -8.860 1.00 96.38 96 LYS A N 1
ATOM 738 C CA . LYS A 1 96 ? 12.478 -7.245 -7.948 1.00 96.38 96 LYS A CA 1
ATOM 739 C C . LYS A 1 96 ? 11.907 -6.620 -6.685 1.00 96.38 96 LYS A C 1
ATOM 741 O O . LYS A 1 96 ? 11.124 -5.677 -6.754 1.00 96.38 96 LYS A O 1
ATOM 746 N N . PHE A 1 97 ? 12.382 -7.094 -5.542 1.00 96.38 97 PHE A N 1
ATOM 747 C CA . PHE A 1 97 ? 12.069 -6.508 -4.250 1.00 96.38 97 PHE A CA 1
ATOM 748 C C . PHE A 1 97 ? 13.011 -5.343 -3.921 1.00 96.38 97 PHE A C 1
ATOM 750 O O . PHE A 1 97 ? 14.233 -5.493 -3.936 1.00 96.38 97 PHE A O 1
ATOM 757 N N . ASP A 1 98 ? 12.429 -4.190 -3.608 1.00 96.31 98 ASP A N 1
ATOM 758 C CA . ASP A 1 98 ? 13.098 -3.011 -3.059 1.00 96.31 98 ASP A CA 1
ATOM 759 C C . ASP A 1 98 ? 12.131 -2.328 -2.061 1.00 96.31 98 ASP A C 1
ATOM 761 O O . ASP A 1 98 ? 11.141 -1.706 -2.473 1.00 96.31 98 ASP A O 1
ATOM 765 N N . PRO A 1 99 ? 12.362 -2.478 -0.741 1.00 94.94 99 PRO A N 1
ATOM 766 C CA . PRO A 1 99 ? 11.425 -2.037 0.288 1.00 94.94 99 PRO A CA 1
ATOM 767 C C . PRO A 1 99 ? 11.462 -0.527 0.543 1.00 94.94 99 PRO A C 1
ATOM 769 O O . PRO A 1 99 ? 10.666 -0.039 1.349 1.00 94.94 99 PRO A O 1
ATOM 772 N N . TYR A 1 100 ? 12.380 0.213 -0.085 1.00 95.06 100 TYR A N 1
ATOM 773 C CA . TYR A 1 100 ? 12.559 1.633 0.189 1.00 95.06 100 TYR A CA 1
ATOM 774 C C . TYR A 1 100 ? 11.471 2.486 -0.480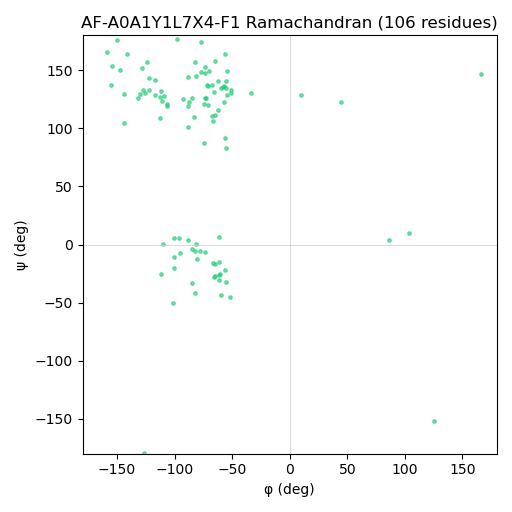 1.00 95.06 100 TYR A C 1
ATOM 776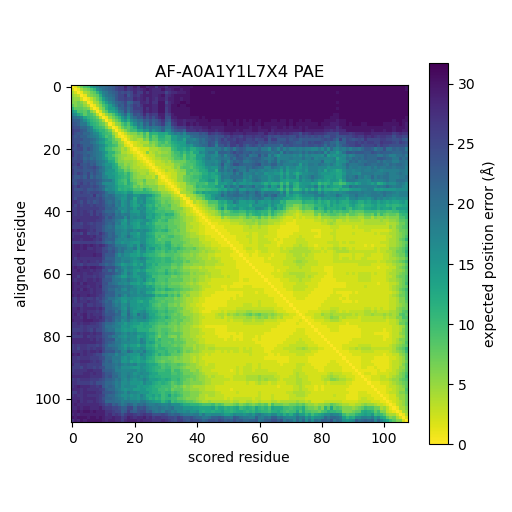 O O . TYR A 1 100 ? 10.999 2.137 -1.567 1.00 95.06 100 TYR A O 1
ATOM 784 N N . PRO A 1 101 ? 11.083 3.623 0.132 1.00 95.38 101 PRO A N 1
ATOM 785 C CA . PRO A 1 101 ? 10.100 4.531 -0.446 1.00 95.38 101 PRO A CA 1
ATOM 786 C C . PRO A 1 101 ? 10.490 4.991 -1.851 1.00 95.38 101 PRO A C 1
ATOM 788 O O . PRO A 1 101 ? 11.637 5.376 -2.106 1.00 95.38 101 PRO A O 1
ATOM 791 N N . ARG A 1 102 ? 9.528 4.967 -2.773 1.00 93.94 102 ARG A N 1
ATOM 792 C CA . ARG A 1 102 ? 9.668 5.572 -4.096 1.00 93.94 102 ARG A CA 1
ATOM 793 C C . ARG A 1 102 ? 9.734 7.089 -3.925 1.00 93.94 102 ARG A C 1
ATOM 795 O O . ARG A 1 102 ? 8.990 7.656 -3.132 1.00 93.94 102 ARG A O 1
ATOM 802 N N . ALA A 1 103 ? 10.637 7.738 -4.659 1.00 89.56 103 ALA A N 1
ATOM 803 C CA . ALA A 1 103 ? 10.678 9.194 -4.680 1.00 89.56 103 ALA A CA 1
ATOM 804 C C . ALA A 1 103 ? 9.360 9.733 -5.249 1.00 89.56 103 ALA A C 1
ATOM 806 O O . ALA A 1 103 ? 8.826 9.158 -6.203 1.00 89.56 103 ALA A O 1
ATOM 807 N N . SER A 1 104 ? 8.859 10.828 -4.680 1.00 81.31 104 SER A N 1
ATOM 808 C CA . SER A 1 104 ? 7.702 11.520 -5.237 1.00 81.31 104 SER A CA 1
ATOM 809 C C . SER A 1 104 ? 7.980 11.891 -6.697 1.00 81.31 104 SER A C 1
ATOM 811 O O . SER A 1 104 ? 9.113 12.278 -7.015 1.00 81.31 104 SER A O 1
ATOM 813 N N . PRO A 1 105 ? 6.983 11.782 -7.592 1.00 77.19 105 PRO A N 1
ATOM 814 C CA . PRO A 1 105 ? 7.108 12.314 -8.939 1.00 77.19 105 PRO A CA 1
ATOM 815 C C . PRO A 1 105 ? 7.571 13.770 -8.860 1.00 77.19 105 PRO A C 1
ATOM 817 O O . PRO A 1 105 ? 7.055 14.544 -8.052 1.00 77.19 105 PRO A O 1
ATOM 820 N N . LYS A 1 106 ? 8.574 14.142 -9.662 1.00 74.06 106 LYS A N 1
ATOM 821 C CA . LYS A 1 106 ? 8.930 15.553 -9.813 1.00 74.06 106 LYS A CA 1
ATOM 822 C C . LYS A 1 106 ? 7.730 16.221 -10.482 1.00 74.06 106 LYS A C 1
ATOM 824 O O . LYS A 1 106 ? 7.422 15.877 -11.619 1.00 74.06 106 LYS A O 1
ATOM 829 N N . GLY A 1 107 ? 7.024 17.078 -9.746 1.00 70.50 107 GLY A N 1
ATOM 830 C CA . GLY A 1 107 ? 5.930 17.868 -10.303 1.00 70.50 107 GLY A CA 1
ATOM 831 C C . GLY A 1 107 ? 6.450 18.709 -11.467 1.00 70.50 107 GLY A C 1
ATOM 832 O O . GLY A 1 107 ? 7.548 19.262 -11.369 1.00 70.50 107 GLY A O 1
ATOM 833 N N . TYR A 1 108 ? 5.691 18.729 -12.559 1.00 45.22 108 TYR A N 1
ATOM 834 C CA . TYR A 1 108 ? 5.858 19.682 -13.652 1.00 45.22 108 TYR A CA 1
ATOM 835 C C . TYR A 1 108 ? 4.974 20.899 -13.397 1.00 45.22 108 TYR A C 1
ATOM 837 O O . TYR A 1 108 ? 3.874 20.695 -12.831 1.00 45.22 108 TYR A O 1
#

Nearest PDB structures (foldseek):
  1sgo-assembly1_A  TM=4.256E-01  e=1.510E+00  Homo sapiens
  2gl5-assembly1_A  TM=5.310E-01  e=2.033E+00  Salmonella enterica subsp. enterica serovar Typhimurium str. LT2
  3orc-assembly1_A  TM=5.716E-01  e=3.689E+00  Lambdavirus lambda

Organism: Photinus pyralis (NCBI:txid7054)

pLDDT: mean 83.57, std 19.12, range [31.92, 98.12]

Solvent-accessible surface area (backbone atoms only — not comparable to full-atom values): 7236 Å² total; per-residue (Å²): 136,83,88,86,88,85,83,88,85,78,75,88,70,82,70,56,98,53,80,86,63,60,87,85,55,82,81,77,58,69,89,79,45,80,98,70,76,81,81,68,83,84,66,61,68,46,78,44,78,31,90,72,50,74,55,55,71,78,45,37,76,72,34,43,69,43,38,30,35,38,28,33,72,89,67,52,76,45,34,32,40,36,36,83,90,47,76,47,51,26,59,32,57,100,87,46,90,37,89,52,73,46,77,77,79,82,82,130

=== Feature glossary ===
Reading guide. The protein is described through the following features:

Foldseek 3Di. A 3Di character summarizes, for each residue, the relative orientation of the Cα frame of its nearest spatial neighbor. Because it encodes fold topology rather than chemistry, 3Di alignments detect remote structural similarity that sequence alignment misses.

Contact-map, Ramachandran, and PAE plots. Plot images: a contact map (which residues are close in 3D, as an N×N binary image), a Ramachandran scatter (backbone torsion angles, revealing secondary-structure composition at a glance), and — for AlphaFold structures — a PAE heatmap (pairwise prediction confidence).

Radius of gyration, Cα contacts, bounding box. Radius of gyration (Rg) is the root-mean-square distance of Cα atoms from their centroid — a single number for overall size and compactness. A globular domain of N residues has Rg ≈ 2.2·N^0.38 Å; an extended or disordered chain has a much larger Rg. The Cα contact count is the number of residue pairs whose Cα atoms are within 8 Å and are more than four positions apart in sequence — a standard proxy for tertiary packing density. The bounding box is the smallest axis-aligned box enclosing all Cα atoms.

Secondary structure (8-state, DSSP). Eight-state secondary structure (DSSP): H is the canonical α-helix, G the tighter 3₁₀-helix, I the wider π-helix; E/B are β-structure, T and S are turns and bends, and '-' is everything else. DSSP derives these from the pattern of main-chain N–H···O=C hydrogen bonds, not from the sequence.

B-factor. B-factor (Debye–Waller factor) reflects atomic displacement in the crystal lattice. It is an experimental observable (units Å²), not a prediction; low values mean the atom is pinned down, high values mean it moves or is heterogeneous across the crystal.

pLDDT. pLDDT is the predicted lDDT-Cα score: AlphaFold's confidence that the local environment of each residue (all inter-atomic distances within 15 Å) is correctly placed. It is a per-residue number between 0 and 100, with higher meaning more reliable.

Nearest PDB structures. Nearest PDB neighbors are the top structural matches found by Foldseek when searching this structure against the entire Protein Data Bank. Each hit reports a TM-score (0 to 1; >0.5 almost always implies the same fold) and an E-value. These are *structural* homologs — they may share no detectable sequence similarity.

Solvent-accessible surface area. Accessible surface area quantifies burial. A residue with SASA near zero is packed into the hydrophobic core; one with SASA >100 Å² sits on the surface. Computed here via the Shrake–Rupley numerical algorithm with a 1.4 Å probe.

Rendered structure images. Structure images are PyMOL renders from six orthogonal camera directions. Cartoon representation draws helices as coils and strands as arrows; sticks shows the backbone as bonds; surface shows the solvent-excluded envelope. Rainbow coloring maps sequence position to hue (blue→red, N→C); chain coloring assigns a distinct color per polypeptide.

Backbone torsions (φ/ψ). φ (phi) and ψ (psi) are the two rotatable backbone dihedrals per residue: φ is the C(i-1)–N–Cα–C torsion, ψ is the N–Cα–C–N(i+1) torsion, both in degrees on (−180°, 180°]. α-helical residues cluster near (−60°, −45°); β-strand residues near (−120°, +130°). A Ramachandran plot is simply a scatter of (φ, ψ) for every residue.

Predicted aligned error. Predicted Aligned Error (PAE) is an AlphaFold confidence matrix: entry (i, j) is the expected error in the position of residue j, in ångströms, when the prediction is superimposed on the true structure at residue i. Low PAE within a block of residues means that block is internally rigid and well-predicted; high PAE between two blocks means their relative placement is uncertain even if each block individually is confident.

mmCIF coordinates. Structure coordinates are given as an mmCIF _atom_site loop: one row per atom with element, residue name, chain id, sequence number, and x/y/z position in Å. Only the four main-chain atoms per residue are included here; side chains are omitted to keep the record compact.

InterPro / GO / CATH / organism. Database cross-references. InterPro integrates a dozen domain/family signature databases into unified entries with residue-range hits. GO terms attach function/process/location labels with evidence codes. CATH codes position the fold in a four-level structural taxonomy. Organism is the NCBI-taxonomy species name.

Secondary structure (3-state, P-SEA). SS3 is a coarse helix/strand/coil call (letters a/b/c) made by the P-SEA algorithm from inter-Cα distances and dihedrals. It is less detailed than DSSP but needs only Cα positions.

Sequence. Sequence gives the chain of amino acids in standard one-letter code (A=alanine, C=cysteine, …, Y=tyrosine), read N→C. It is the only feature that is directly encoded by the gene; all structural features are derived from the folded form of this sequence.